Protein AF-A0A2D5MUB4-F1 (afdb_monomer)

Structure (mmCIF, N/CA/C/O backbone):
data_AF-A0A2D5MUB4-F1
#
_entry.id   AF-A0A2D5MUB4-F1
#
loop_
_atom_site.group_PDB
_atom_site.id
_atom_site.type_symbol
_atom_site.label_atom_id
_atom_site.label_alt_id
_atom_site.label_comp_id
_atom_site.label_asym_id
_atom_site.label_entity_id
_atom_site.label_seq_id
_atom_site.pdbx_PDB_ins_code
_atom_site.Cartn_x
_atom_site.Cartn_y
_atom_site.Cartn_z
_atom_site.occupancy
_atom_site.B_iso_or_equiv
_atom_site.auth_seq_id
_atom_site.auth_comp_id
_atom_site.auth_asym_id
_atom_site.auth_atom_id
_atom_site.pdbx_PDB_model_num
ATOM 1 N N . MET A 1 1 ? 11.827 -8.683 -38.350 1.00 37.06 1 MET A N 1
ATOM 2 C CA . MET A 1 1 ? 11.445 -9.407 -37.118 1.00 37.06 1 MET A CA 1
ATOM 3 C C . MET A 1 1 ? 10.575 -8.460 -36.298 1.00 37.06 1 MET A C 1
ATOM 5 O O . MET A 1 1 ? 11.095 -7.556 -35.664 1.00 37.06 1 MET A O 1
ATOM 9 N N . ILE A 1 2 ? 9.251 -8.534 -36.462 1.00 37.62 2 ILE A N 1
ATOM 10 C CA . ILE A 1 2 ? 8.307 -7.579 -35.860 1.00 37.62 2 ILE A CA 1
ATOM 11 C C . ILE A 1 2 ? 7.959 -8.104 -34.466 1.00 37.62 2 ILE A C 1
ATOM 13 O O . ILE A 1 2 ? 7.373 -9.178 -34.342 1.00 37.62 2 ILE A O 1
ATOM 17 N N . TYR A 1 3 ? 8.359 -7.380 -33.420 1.00 41.09 3 TYR A N 1
ATOM 18 C CA . TYR A 1 3 ? 8.029 -7.724 -32.039 1.00 41.09 3 TYR A CA 1
ATOM 19 C C . TYR A 1 3 ? 6.549 -7.395 -31.797 1.00 41.09 3 TYR A C 1
ATOM 21 O O . TYR A 1 3 ? 6.181 -6.265 -31.486 1.00 41.09 3 TYR A O 1
ATOM 29 N N . LEU A 1 4 ? 5.671 -8.375 -32.014 1.00 43.41 4 LEU A N 1
ATOM 30 C CA . LEU A 1 4 ? 4.250 -8.259 -31.696 1.00 43.41 4 LEU A CA 1
ATOM 31 C C . LEU A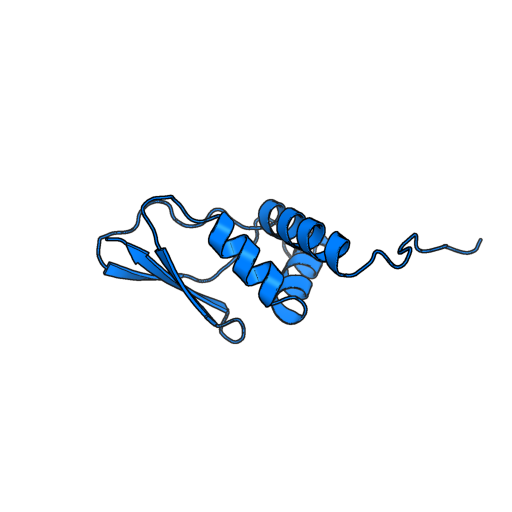 1 4 ? 4.087 -8.332 -30.173 1.00 43.41 4 LEU A C 1
ATOM 33 O O . LEU A 1 4 ? 4.073 -9.414 -29.586 1.00 43.41 4 LEU A O 1
ATOM 37 N N . SER A 1 5 ? 3.983 -7.166 -29.530 1.00 42.88 5 SER A N 1
ATOM 38 C CA . SER A 1 5 ? 3.559 -7.058 -28.133 1.00 42.88 5 SER A CA 1
ATOM 39 C C . SER A 1 5 ? 2.197 -7.737 -27.978 1.00 42.88 5 SER A C 1
ATOM 41 O O . SER A 1 5 ? 1.191 -7.264 -28.508 1.00 42.88 5 SER A O 1
ATOM 43 N N . ARG A 1 6 ? 2.156 -8.864 -27.259 1.00 46.78 6 ARG A N 1
ATOM 44 C CA . ARG A 1 6 ? 0.937 -9.637 -26.963 1.00 46.78 6 ARG A CA 1
ATOM 45 C C . ARG A 1 6 ? 0.032 -8.946 -25.934 1.00 46.78 6 ARG A C 1
ATOM 47 O O . ARG A 1 6 ? -0.610 -9.614 -25.134 1.00 46.78 6 ARG A O 1
ATOM 54 N N . TYR A 1 7 ? -0.052 -7.619 -25.940 1.00 49.62 7 TYR A N 1
ATOM 55 C CA . TYR A 1 7 ? -1.134 -6.915 -25.259 1.00 49.62 7 TYR A CA 1
ATOM 56 C C . TYR A 1 7 ? -2.356 -6.908 -26.182 1.00 49.62 7 TYR A C 1
ATOM 58 O O . TYR A 1 7 ? -2.764 -5.890 -26.739 1.00 49.62 7 TYR A O 1
ATOM 66 N N . THR A 1 8 ? -2.948 -8.089 -26.375 1.00 50.62 8 THR A N 1
ATOM 67 C CA . THR A 1 8 ? -4.348 -8.179 -26.795 1.00 50.62 8 THR A CA 1
ATOM 68 C C . THR A 1 8 ? -5.156 -7.324 -25.831 1.00 50.62 8 THR A C 1
ATOM 70 O O . THR A 1 8 ? -5.000 -7.496 -24.624 1.00 50.62 8 THR A O 1
ATOM 73 N N . LYS A 1 9 ? -5.974 -6.399 -26.349 1.00 50.16 9 LYS A N 1
ATOM 74 C CA . LYS A 1 9 ? -6.883 -5.539 -25.577 1.00 50.16 9 LYS A CA 1
ATOM 75 C C . LYS A 1 9 ? -7.813 -6.406 -24.716 1.00 50.16 9 LYS A C 1
ATOM 77 O O . LYS A 1 9 ? -8.932 -6.718 -25.115 1.00 50.16 9 LYS A O 1
ATOM 82 N N . THR A 1 10 ? -7.346 -6.845 -23.554 1.00 56.84 10 THR A N 1
ATOM 83 C CA . THR A 1 10 ? -8.172 -7.484 -22.540 1.00 56.84 10 THR A CA 1
ATOM 84 C C . THR A 1 10 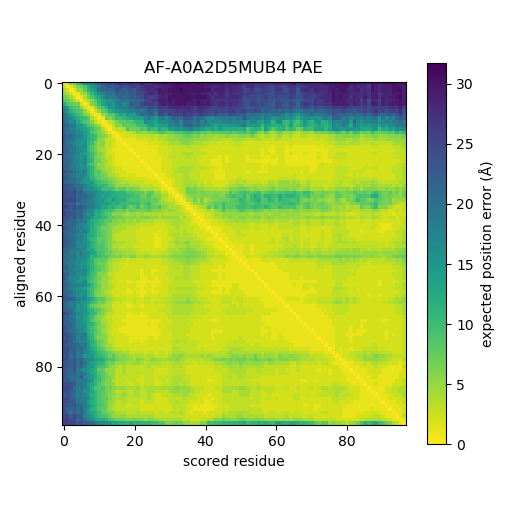? -9.175 -6.439 -22.082 1.00 56.84 10 THR A C 1
ATOM 86 O O . THR A 1 10 ? -8.827 -5.276 -21.868 1.00 56.84 10 THR A O 1
ATOM 89 N N . LYS A 1 11 ? -10.455 -6.820 -21.994 1.00 56.47 11 LYS A N 1
ATOM 90 C CA . LYS A 1 11 ? -11.477 -5.909 -21.466 1.00 56.47 11 LYS A CA 1
ATOM 91 C C . LYS A 1 11 ? -10.989 -5.408 -20.094 1.00 56.47 11 LYS A C 1
ATOM 93 O O . LYS A 1 11 ? -10.487 -6.240 -19.334 1.00 56.47 11 LYS A O 1
ATOM 98 N N . PRO A 1 12 ? -11.146 -4.115 -19.749 1.00 59.66 12 PRO A N 1
ATOM 99 C CA . PRO A 1 12 ? -10.605 -3.533 -18.510 1.00 59.66 12 PRO A CA 1
ATOM 100 C C . PRO A 1 12 ? -10.934 -4.352 -17.250 1.00 59.66 12 PRO A C 1
ATOM 102 O O . PRO A 1 12 ? -10.116 -4.488 -16.346 1.00 59.66 12 PRO A O 1
ATOM 105 N N . GLN A 1 13 ? -12.104 -4.995 -17.261 1.00 62.00 13 GLN A N 1
ATOM 106 C CA . GLN A 1 13 ? -12.613 -5.899 -16.228 1.00 62.00 13 GLN A CA 1
ATOM 107 C C . GLN A 1 13 ? -11.691 -7.100 -15.929 1.00 62.00 13 GLN A C 1
ATOM 109 O O . GLN A 1 13 ? -11.634 -7.550 -14.790 1.00 62.00 13 GLN A O 1
ATOM 114 N N . HIS A 1 14 ? -10.961 -7.614 -16.925 1.00 67.06 14 HIS A N 1
ATOM 115 C CA . HIS A 1 14 ? -10.014 -8.726 -16.764 1.00 67.06 14 HIS A CA 1
ATOM 116 C C . HIS A 1 14 ? -8.589 -8.259 -16.452 1.00 67.06 14 HIS A C 1
ATOM 118 O O . HIS A 1 14 ? -7.821 -9.015 -15.862 1.00 67.06 14 HIS A O 1
ATOM 124 N N . ALA A 1 15 ? -8.229 -7.028 -16.825 1.00 76.94 15 ALA A N 1
ATOM 125 C CA . ALA A 1 15 ? -6.905 -6.473 -16.553 1.00 76.94 15 ALA A CA 1
ATOM 126 C C . ALA A 1 15 ? -6.746 -6.067 -15.078 1.00 76.94 15 ALA A C 1
ATOM 128 O O . ALA A 1 15 ? -5.715 -6.355 -14.475 1.00 76.94 15 ALA A O 1
ATOM 129 N N . ALA A 1 16 ? -7.778 -5.468 -14.473 1.00 85.25 16 ALA A N 1
ATOM 130 C CA . ALA A 1 16 ? -7.715 -4.997 -13.088 1.00 85.25 16 ALA A CA 1
ATOM 131 C C . ALA A 1 16 ? -7.362 -6.104 -12.063 1.00 85.25 16 ALA A C 1
ATOM 133 O O . ALA A 1 16 ? -6.477 -5.876 -11.239 1.00 85.25 16 ALA A O 1
ATOM 134 N N . PRO A 1 17 ? -7.947 -7.321 -12.107 1.00 91.44 17 PRO A N 1
ATOM 135 C CA . PRO A 1 17 ? -7.545 -8.412 -11.213 1.00 91.44 17 PRO A CA 1
ATOM 136 C C . PRO A 1 17 ? -6.077 -8.832 -11.360 1.00 91.44 17 PRO A C 1
ATOM 138 O O . PRO A 1 17 ? -5.438 -9.151 -10.360 1.00 91.44 17 PRO A O 1
ATOM 141 N N . LEU A 1 18 ?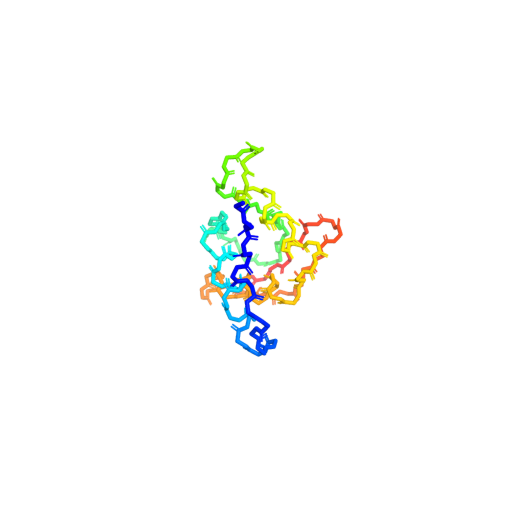 -5.538 -8.813 -12.583 1.00 93.00 18 LEU A N 1
ATOM 142 C CA . LEU A 1 18 ? -4.139 -9.167 -12.846 1.00 93.00 18 LEU A CA 1
ATOM 143 C C . LEU A 1 18 ? -3.185 -8.116 -12.277 1.00 93.00 18 LEU A C 1
ATOM 145 O O . LEU A 1 18 ? -2.184 -8.470 -11.663 1.00 93.00 18 LEU A O 1
ATOM 149 N N . ILE A 1 19 ? -3.530 -6.834 -12.424 1.00 93.75 19 ILE A N 1
ATOM 150 C CA . ILE A 1 19 ? -2.765 -5.724 -11.846 1.00 93.75 19 ILE A CA 1
ATOM 151 C C . ILE A 1 19 ? -2.755 -5.834 -10.318 1.00 93.75 19 ILE A C 1
ATOM 153 O O . ILE A 1 19 ? -1.693 -5.768 -9.710 1.00 93.75 19 ILE A O 1
ATOM 157 N N . VAL A 1 20 ? -3.914 -6.075 -9.692 1.00 96.31 20 VAL A N 1
ATOM 158 C CA . VAL A 1 20 ? -4.006 -6.277 -8.235 1.00 96.31 20 VAL A CA 1
ATOM 159 C C . VAL A 1 20 ? -3.116 -7.438 -7.784 1.00 96.31 20 VAL A C 1
ATOM 161 O O . VAL A 1 20 ? -2.397 -7.303 -6.797 1.00 96.31 20 VAL A O 1
ATOM 164 N N . ALA A 1 21 ? -3.137 -8.566 -8.497 1.00 96.00 21 ALA A N 1
ATOM 165 C CA . ALA A 1 21 ? -2.313 -9.724 -8.162 1.00 96.00 21 ALA A CA 1
ATOM 166 C C . ALA A 1 21 ? -0.804 -9.429 -8.270 1.00 96.00 21 ALA A C 1
ATOM 168 O O . ALA A 1 21 ? -0.071 -9.747 -7.338 1.00 96.00 21 ALA A O 1
ATOM 169 N N . ASP A 1 22 ? -0.355 -8.777 -9.349 1.00 95.94 22 ASP A N 1
ATOM 170 C CA . ASP A 1 22 ? 1.059 -8.412 -9.559 1.00 95.94 22 ASP A CA 1
ATOM 171 C C . ASP A 1 22 ? 1.538 -7.371 -8.526 1.00 95.94 22 ASP A C 1
ATOM 173 O O . ASP A 1 22 ? 2.648 -7.453 -8.006 1.00 95.94 22 ASP A O 1
ATOM 177 N N . ILE A 1 23 ? 0.679 -6.423 -8.128 1.00 96.50 23 ILE A N 1
ATOM 178 C CA . ILE A 1 23 ? 1.003 -5.492 -7.033 1.00 96.50 23 ILE A CA 1
ATOM 179 C C . ILE A 1 23 ? 1.253 -6.266 -5.738 1.00 96.50 23 ILE A C 1
ATOM 181 O O . ILE A 1 23 ? 2.243 -6.000 -5.063 1.00 96.50 23 ILE A O 1
ATOM 185 N N . LYS A 1 24 ? 0.406 -7.248 -5.403 1.00 96.12 24 LYS A N 1
ATOM 186 C CA . LYS A 1 24 ? 0.567 -8.055 -4.182 1.00 96.12 24 LYS A CA 1
ATOM 187 C C . LYS A 1 24 ? 1.860 -8.868 -4.172 1.00 96.12 24 LYS A C 1
ATOM 189 O O . LYS A 1 24 ? 2.441 -9.028 -3.106 1.00 96.12 24 LYS A O 1
ATOM 194 N N . THR A 1 25 ? 2.319 -9.367 -5.322 1.00 96.38 25 THR A N 1
ATOM 195 C CA . THR A 1 25 ? 3.587 -10.115 -5.401 1.00 96.38 25 THR A CA 1
ATOM 196 C C . THR A 1 25 ? 4.812 -9.224 -5.218 1.00 96.38 25 THR A C 1
ATOM 198 O O . THR A 1 25 ? 5.831 -9.685 -4.715 1.00 96.38 25 THR A O 1
ATOM 201 N N . LEU A 1 26 ? 4.710 -7.950 -5.604 1.00 96.44 26 LEU A N 1
ATOM 202 C CA . LEU A 1 26 ? 5.789 -6.967 -5.484 1.00 96.44 26 LEU A CA 1
ATOM 203 C C . LEU A 1 26 ? 5.760 -6.204 -4.152 1.00 96.44 26 LEU A C 1
ATOM 205 O O . LEU A 1 26 ? 6.736 -5.545 -3.793 1.00 96.44 26 LEU A O 1
ATOM 209 N N . LEU A 1 27 ? 4.637 -6.234 -3.436 1.00 96.19 27 LEU A N 1
ATOM 210 C CA . LEU A 1 27 ? 4.427 -5.487 -2.204 1.00 96.19 27 LEU A CA 1
ATOM 211 C C . LEU A 1 27 ? 5.323 -6.025 -1.084 1.00 96.19 27 LEU A C 1
ATOM 213 O O . LEU A 1 27 ? 5.322 -7.218 -0.778 1.00 96.19 27 LEU A O 1
ATOM 217 N N . LYS A 1 28 ? 6.051 -5.127 -0.412 1.00 94.94 28 LYS A N 1
ATOM 218 C CA . LYS A 1 28 ? 6.735 -5.485 0.830 1.00 94.94 28 LYS A CA 1
ATOM 219 C C . LYS A 1 28 ? 5.690 -5.811 1.902 1.00 94.94 28 LYS A C 1
ATOM 221 O O . LYS A 1 28 ? 4.745 -5.032 2.043 1.00 94.94 28 LYS A O 1
ATOM 226 N N . PRO A 1 29 ? 5.854 -6.899 2.680 1.00 90.62 29 PRO A N 1
ATOM 227 C CA . PRO A 1 29 ? 4.929 -7.227 3.757 1.00 90.62 29 PRO A CA 1
ATOM 228 C C . PRO A 1 29 ? 4.657 -6.016 4.649 1.00 90.62 29 PRO A C 1
ATOM 230 O O . PRO A 1 29 ? 5.590 -5.359 5.123 1.00 90.62 29 PRO A O 1
ATOM 233 N N . LEU A 1 30 ? 3.373 -5.713 4.844 1.00 88.44 30 LEU A N 1
ATOM 234 C CA . LEU A 1 30 ? 2.955 -4.652 5.750 1.00 88.44 30 LEU A CA 1
ATOM 235 C C . LEU A 1 30 ? 3.316 -5.055 7.191 1.00 88.44 30 LEU A C 1
ATOM 237 O O . LEU A 1 30 ? 3.370 -6.252 7.490 1.00 88.44 30 LEU A O 1
ATOM 241 N N . PRO A 1 31 ? 3.592 -4.087 8.084 1.00 82.81 31 PRO A N 1
ATOM 242 C CA . PRO A 1 31 ? 3.895 -4.385 9.479 1.00 82.81 31 PRO A CA 1
ATOM 243 C C . PRO A 1 31 ? 2.829 -5.296 10.093 1.00 82.81 31 PRO A C 1
ATOM 245 O O . PRO A 1 31 ? 1.651 -5.151 9.808 1.00 82.81 31 PRO A O 1
ATOM 248 N N . THR A 1 32 ? 3.224 -6.242 10.936 1.00 74.62 32 THR A N 1
ATOM 249 C CA . THR A 1 32 ? 2.286 -7.133 11.648 1.00 74.62 32 THR A CA 1
ATOM 250 C C . THR A 1 32 ? 2.021 -6.663 13.076 1.00 74.62 32 THR A C 1
ATOM 252 O O . THR A 1 32 ? 1.017 -7.020 13.688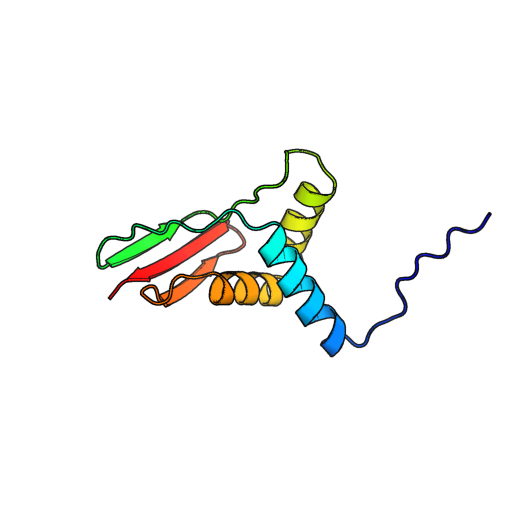 1.00 74.62 32 THR A O 1
ATOM 255 N N . HIS A 1 33 ? 2.914 -5.834 13.616 1.00 76.12 33 HIS A N 1
ATOM 256 C CA . HIS A 1 33 ? 2.853 -5.335 14.982 1.00 76.12 33 HIS A CA 1
ATOM 257 C C . HIS A 1 33 ? 2.334 -3.901 14.997 1.00 76.12 33 HIS A C 1
ATOM 259 O O . HIS A 1 33 ? 3.100 -2.941 14.998 1.00 76.12 33 HIS A O 1
ATOM 265 N N . TYR A 1 34 ? 1.013 -3.767 15.025 1.00 79.19 34 TYR A N 1
ATOM 266 C CA . TYR A 1 34 ? 0.348 -2.504 15.326 1.00 79.19 34 TYR A CA 1
ATOM 267 C C . TYR A 1 34 ? -0.041 -2.485 16.807 1.00 79.19 34 TYR A C 1
ATOM 269 O O . TYR A 1 34 ? -0.584 -3.477 17.315 1.00 79.19 34 TYR A O 1
ATOM 277 N N . SER A 1 35 ? 0.228 -1.376 17.500 1.00 81.12 35 SER A N 1
ATOM 278 C CA . SER A 1 35 ? -0.43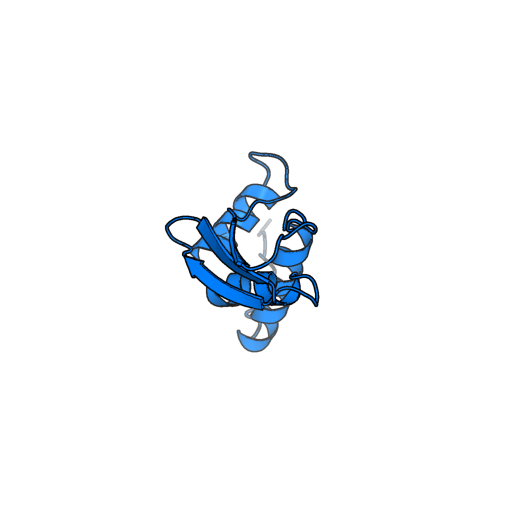3 -1.076 18.776 1.00 81.12 35 SER A CA 1
ATOM 279 C C . SER A 1 35 ? -1.912 -0.716 18.519 1.00 81.12 35 SER A C 1
ATOM 281 O O . SER A 1 35 ? -2.367 -0.735 17.377 1.00 81.12 35 SER A O 1
ATOM 283 N N . ARG A 1 36 ? -2.707 -0.440 19.556 1.00 86.56 36 ARG A N 1
ATOM 284 C CA . ARG A 1 36 ? -4.062 0.105 19.364 1.00 86.56 36 ARG A CA 1
ATOM 285 C C . ARG A 1 36 ? -3.995 1.576 18.967 1.00 86.56 36 ARG A C 1
ATOM 287 O O . ARG A 1 36 ? -3.339 2.348 19.665 1.00 86.56 36 ARG A O 1
ATOM 294 N N . GLY A 1 37 ? -4.728 1.960 17.922 1.00 90.19 37 GLY A N 1
ATOM 295 C CA . GLY A 1 37 ? -4.793 3.345 17.454 1.00 90.19 37 GLY A CA 1
ATOM 296 C C . GLY A 1 37 ? -4.665 3.498 15.941 1.00 90.19 37 GLY A C 1
ATOM 297 O O . GLY A 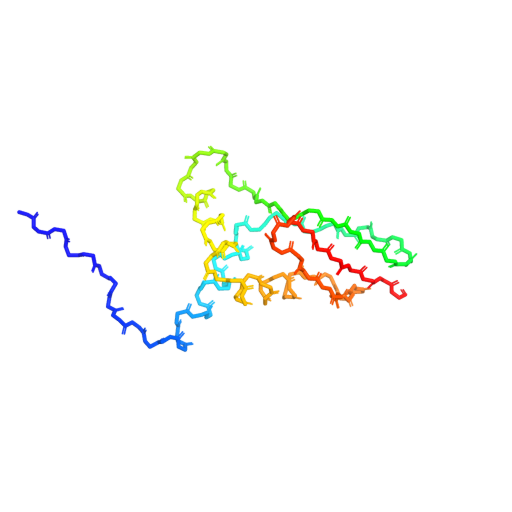1 37 ? -4.826 2.536 15.186 1.00 90.19 37 GLY A O 1
ATOM 298 N N . GLU A 1 38 ? -4.405 4.734 15.516 1.00 91.62 38 GLU A N 1
ATOM 299 C CA . GLU A 1 38 ? -4.154 5.096 14.121 1.00 91.62 38 GLU A CA 1
ATOM 300 C C . GLU A 1 38 ? -2.653 5.059 13.811 1.00 91.62 38 GLU A C 1
ATOM 302 O O . GLU A 1 38 ? -1.827 5.540 14.589 1.00 91.62 38 GLU A O 1
ATOM 307 N N . TYR A 1 39 ? -2.306 4.513 12.647 1.00 89.94 39 TYR A N 1
ATOM 308 C CA . TYR A 1 39 ? -0.935 4.391 12.167 1.00 89.94 39 TYR A CA 1
ATOM 309 C C . TYR A 1 39 ? -0.828 4.882 10.738 1.00 89.94 39 TYR A C 1
ATOM 311 O O . TYR A 1 39 ? -1.707 4.641 9.914 1.00 89.94 39 TYR A O 1
ATOM 319 N N . SER A 1 40 ? 0.296 5.522 10.437 1.00 91.88 40 SER A N 1
ATOM 320 C CA . SER A 1 40 ? 0.664 5.924 9.085 1.00 91.88 40 SER A CA 1
ATOM 321 C C . SER A 1 40 ? 1.956 5.232 8.686 1.00 91.88 40 SER A C 1
ATOM 323 O O . SER A 1 40 ? 2.970 5.392 9.363 1.00 91.88 40 SER A O 1
ATOM 325 N N . VAL A 1 41 ? 1.926 4.476 7.591 1.00 92.19 41 VAL A N 1
ATOM 326 C CA . VAL A 1 41 ? 3.095 3.746 7.087 1.00 92.19 41 VAL A CA 1
ATOM 327 C C . VAL A 1 41 ? 3.310 4.022 5.599 1.00 92.19 41 VAL A C 1
ATOM 329 O O . VAL A 1 41 ? 2.335 4.121 4.850 1.00 92.19 41 VAL A O 1
ATOM 332 N N . PRO A 1 42 ? 4.566 4.154 5.140 1.00 94.56 42 PRO A N 1
ATOM 333 C CA . PRO A 1 42 ? 4.850 4.217 3.718 1.00 94.56 42 PRO A CA 1
ATOM 334 C C . PRO A 1 42 ? 4.721 2.833 3.084 1.00 94.56 42 PRO A C 1
ATOM 336 O O . PRO A 1 42 ? 5.095 1.818 3.679 1.00 94.56 42 PRO A O 1
ATOM 339 N N . VAL A 1 43 ? 4.231 2.788 1.847 1.00 95.06 43 VAL A N 1
ATOM 340 C CA . VAL A 1 43 ? 4.163 1.546 1.075 1.00 95.06 43 VAL A CA 1
ATOM 341 C C . VAL A 1 43 ? 5.463 1.369 0.294 1.00 95.06 43 VAL A C 1
ATOM 343 O O . VAL A 1 43 ? 5.939 2.292 -0.363 1.00 95.06 43 VAL A O 1
ATOM 346 N N . THR A 1 44 ? 6.059 0.180 0.364 1.00 95.56 44 THR A N 1
ATOM 347 C CA . THR A 1 44 ? 7.316 -0.136 -0.333 1.00 95.56 44 THR A CA 1
ATOM 348 C C . THR A 1 44 ? 7.232 -1.491 -1.029 1.00 95.56 44 THR A C 1
ATOM 350 O O . THR A 1 44 ? 6.283 -2.250 -0.826 1.00 95.56 44 THR A O 1
ATOM 353 N N . THR A 1 45 ? 8.217 -1.786 -1.873 1.00 96.56 45 THR A N 1
ATOM 354 C CA . THR A 1 45 ? 8.311 -3.030 -2.644 1.00 96.56 45 THR A CA 1
ATOM 355 C C . THR A 1 45 ? 9.480 -3.887 -2.162 1.00 96.56 45 THR A C 1
ATOM 357 O O . THR A 1 45 ? 10.447 -3.365 -1.605 1.00 96.56 45 THR A O 1
ATOM 360 N N . THR A 1 46 ? 9.379 -5.204 -2.346 1.00 95.00 46 THR A N 1
ATOM 361 C CA . THR A 1 46 ? 10.498 -6.146 -2.184 1.00 95.00 46 THR A CA 1
ATOM 362 C C . THR A 1 46 ? 11.438 -6.172 -3.390 1.00 95.00 46 THR A C 1
ATOM 364 O O . THR A 1 46 ? 12.537 -6.707 -3.268 1.00 95.00 46 THR A O 1
ATOM 367 N N . ALA A 1 47 ? 11.031 -5.604 -4.530 1.00 95.69 47 ALA A N 1
ATOM 368 C CA . ALA A 1 47 ? 11.832 -5.584 -5.746 1.00 95.69 47 ALA A CA 1
ATOM 369 C C . ALA A 1 47 ? 13.117 -4.767 -5.561 1.00 95.69 47 ALA A C 1
ATOM 371 O O . ALA A 1 47 ? 13.107 -3.680 -4.972 1.00 95.69 47 ALA A O 1
ATOM 372 N N . GLU A 1 48 ? 14.219 -5.270 -6.116 1.00 94.75 48 GLU A N 1
ATOM 373 C CA . GLU A 1 48 ? 15.502 -4.574 -6.072 1.00 94.75 48 GLU A CA 1
ATOM 374 C C . GLU A 1 48 ? 15.431 -3.233 -6.821 1.00 94.75 48 GLU A C 1
ATOM 376 O O . GLU A 1 48 ? 14.803 -3.153 -7.888 1.00 94.75 48 GLU A O 1
ATOM 381 N N . PRO A 1 49 ? 16.084 -2.172 -6.312 1.00 94.19 49 PRO A N 1
ATOM 382 C CA . PRO A 1 49 ? 16.116 -0.879 -6.983 1.00 94.19 49 PRO A CA 1
ATOM 383 C C . PRO A 1 49 ? 16.561 -0.984 -8.448 1.00 94.19 49 PRO A C 1
ATOM 385 O O . PRO A 1 49 ? 17.435 -1.770 -8.794 1.00 94.19 49 PRO A O 1
ATOM 388 N N . LEU A 1 50 ? 15.982 -0.141 -9.309 1.00 91.38 50 LEU A N 1
ATOM 389 C CA . LEU A 1 50 ? 16.294 -0.026 -10.747 1.00 91.38 50 LEU A CA 1
ATOM 390 C C . LEU A 1 50 ? 15.906 -1.223 -11.634 1.00 91.38 50 LEU A C 1
ATOM 392 O O . LEU A 1 50 ? 16.033 -1.107 -12.856 1.00 91.38 50 LEU A O 1
ATOM 396 N N . THR A 1 51 ? 15.374 -2.308 -11.071 1.00 96.56 51 THR A N 1
ATOM 397 C CA . THR A 1 51 ? 14.804 -3.420 -11.847 1.00 96.56 51 THR A CA 1
ATOM 398 C C . THR A 1 51 ? 13.498 -3.030 -12.545 1.00 96.56 51 THR A C 1
ATOM 400 O O . THR A 1 51 ? 12.820 -2.062 -12.180 1.00 96.56 51 THR A O 1
ATOM 403 N N . ASP A 1 52 ? 13.103 -3.808 -13.553 1.00 95.62 52 ASP A N 1
ATOM 404 C CA . ASP A 1 52 ? 11.822 -3.603 -14.236 1.00 95.62 52 ASP A CA 1
ATOM 405 C C . ASP A 1 52 ? 10.626 -3.832 -13.308 1.00 95.62 52 ASP A C 1
ATOM 407 O O . ASP A 1 52 ? 9.598 -3.173 -13.455 1.00 95.62 52 ASP A O 1
ATOM 411 N N . GLU A 1 53 ? 10.761 -4.715 -12.321 1.00 95.75 53 GLU A N 1
ATOM 412 C CA . GLU A 1 53 ? 9.758 -4.946 -11.282 1.00 95.75 53 GLU A CA 1
ATOM 413 C C . GLU A 1 53 ? 9.582 -3.722 -10.386 1.00 95.75 53 GLU A C 1
ATOM 415 O O . GLU A 1 53 ? 8.456 -3.265 -10.187 1.00 95.75 53 GLU A O 1
ATOM 420 N N . TYR A 1 54 ? 10.689 -3.122 -9.941 1.00 96.25 54 TYR A N 1
ATOM 421 C CA . TYR A 1 54 ? 10.672 -1.880 -9.173 1.00 96.25 54 TYR A CA 1
ATOM 422 C C . TYR A 1 54 ? 9.993 -0.747 -9.951 1.00 96.25 54 TYR A C 1
ATOM 424 O O . TYR A 1 54 ? 9.092 -0.076 -9.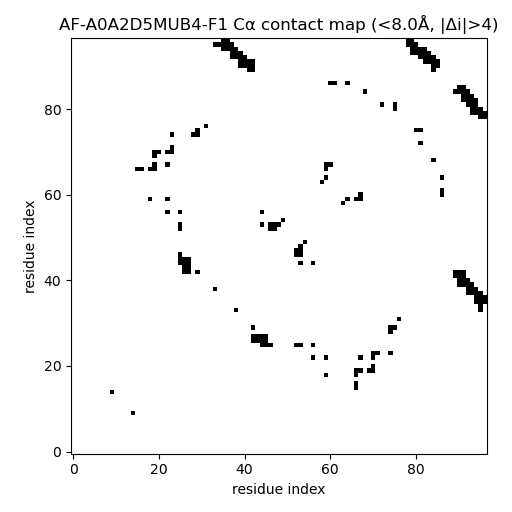445 1.00 96.25 54 TYR A O 1
ATOM 432 N N . ARG A 1 55 ? 10.365 -0.557 -11.223 1.00 96.50 55 ARG A N 1
ATOM 433 C CA . ARG A 1 55 ? 9.735 0.452 -12.094 1.00 96.50 55 ARG A CA 1
ATOM 434 C C . ARG A 1 55 ? 8.250 0.165 -12.309 1.00 96.50 55 ARG A C 1
ATOM 436 O O . ARG A 1 55 ? 7.435 1.086 -12.299 1.00 96.50 55 ARG A O 1
ATOM 443 N N . ARG A 1 56 ? 7.887 -1.107 -12.497 1.00 96.00 56 ARG A N 1
ATOM 444 C CA . ARG A 1 56 ? 6.503 -1.549 -12.702 1.00 96.00 56 ARG A CA 1
ATOM 445 C C . ARG A 1 56 ? 5.643 -1.298 -11.466 1.00 96.00 56 ARG A C 1
ATOM 447 O O . ARG A 1 56 ? 4.540 -0.780 -11.621 1.00 96.00 56 ARG A O 1
ATOM 454 N N . PHE A 1 57 ? 6.160 -1.570 -10.270 1.00 96.81 57 PHE A N 1
ATOM 455 C CA . PHE A 1 57 ? 5.490 -1.269 -9.006 1.00 96.81 57 PHE A CA 1
ATOM 456 C C . PHE A 1 57 ? 5.135 0.220 -8.894 1.00 96.81 57 PHE A C 1
ATOM 458 O O . PHE A 1 57 ? 3.973 0.572 -8.684 1.00 96.81 57 PHE A O 1
ATOM 465 N N . TRP A 1 58 ? 6.108 1.105 -9.130 1.00 96.19 58 TRP A N 1
ATOM 466 C CA . TRP A 1 58 ? 5.873 2.552 -9.071 1.00 96.19 58 TRP A CA 1
ATOM 467 C C . TRP A 1 58 ? 4.991 3.073 -10.209 1.00 96.19 58 TRP A C 1
ATOM 469 O O . TRP A 1 58 ? 4.244 4.035 -10.033 1.00 96.19 58 TRP A O 1
ATOM 479 N N . ARG A 1 59 ? 4.991 2.398 -11.362 1.00 95.62 59 ARG A N 1
ATOM 480 C CA . ARG A 1 59 ? 4.024 2.669 -12.430 1.00 95.62 59 ARG A CA 1
ATOM 481 C C . ARG A 1 59 ? 2.596 2.335 -11.993 1.00 95.62 59 ARG A C 1
ATOM 483 O O . ARG A 1 59 ? 1.685 3.096 -12.309 1.00 95.62 59 ARG A O 1
ATOM 490 N N . TYR A 1 60 ? 2.387 1.230 -11.272 1.00 95.81 60 TYR A N 1
ATOM 491 C CA . TYR A 1 60 ? 1.072 0.895 -10.717 1.00 95.81 60 TYR A CA 1
ATOM 492 C C . TYR A 1 60 ? 0.603 1.910 -9.686 1.00 95.81 60 TYR A C 1
ATOM 494 O O . TYR A 1 60 ? -0.530 2.373 -9.766 1.00 95.81 60 TYR A O 1
ATOM 502 N N . HIS A 1 61 ? 1.500 2.314 -8.792 1.00 94.88 61 HIS A N 1
ATOM 503 C CA . HIS A 1 61 ? 1.248 3.373 -7.824 1.00 94.88 61 HIS A CA 1
ATOM 504 C C . HIS A 1 61 ? 0.733 4.669 -8.484 1.00 94.88 61 HIS A C 1
ATOM 506 O O . HIS A 1 61 ? -0.261 5.235 -8.033 1.00 94.88 61 HIS A O 1
ATOM 512 N N . GLY A 1 62 ? 1.372 5.118 -9.574 1.00 93.81 62 GLY A N 1
ATOM 513 C CA . GLY A 1 62 ? 1.020 6.377 -10.244 1.00 93.81 62 GLY A CA 1
ATOM 514 C C . GLY A 1 62 ? -0.159 6.314 -11.225 1.00 93.81 62 GLY A C 1
ATOM 515 O O . GLY A 1 62 ? -0.870 7.301 -11.372 1.00 93.81 62 GLY A O 1
ATOM 516 N N . HIS A 1 63 ? -0.375 5.186 -11.912 1.00 93.50 63 HIS A N 1
ATOM 517 C CA . HIS A 1 63 ? -1.376 5.094 -12.991 1.00 93.50 63 HIS A CA 1
ATOM 518 C C . HIS A 1 63 ? -2.597 4.230 -12.667 1.00 93.50 63 HIS A C 1
ATOM 520 O O . HIS A 1 63 ? -3.598 4.314 -13.375 1.00 93.50 63 HIS A O 1
ATOM 526 N N . TYR A 1 64 ? -2.520 3.396 -11.632 1.00 93.75 64 TYR A N 1
ATOM 527 C CA . TYR A 1 64 ? -3.539 2.399 -11.299 1.00 93.75 64 TYR A CA 1
ATOM 528 C C . TYR A 1 64 ? -3.894 2.483 -9.812 1.00 93.75 64 TYR A C 1
ATOM 530 O O . TYR A 1 64 ? -3.862 1.497 -9.077 1.00 93.75 64 TYR A O 1
ATOM 538 N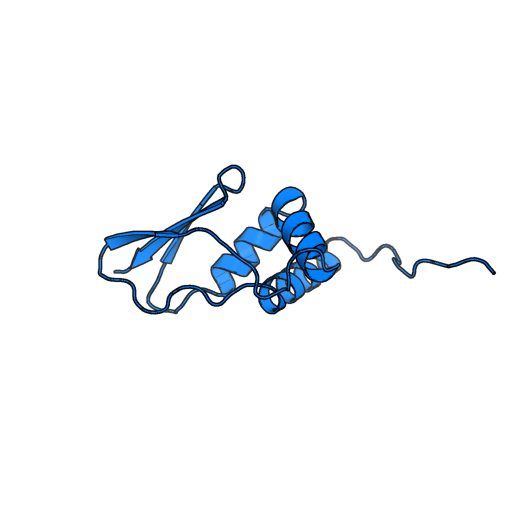 N . THR A 1 65 ? -4.196 3.697 -9.345 1.00 93.12 65 THR A N 1
ATOM 539 C CA . THR A 1 65 ? -4.395 4.013 -7.922 1.00 93.12 65 THR A CA 1
ATOM 540 C C . THR A 1 65 ? -5.506 3.182 -7.275 1.00 93.12 65 THR A C 1
ATOM 542 O O . THR A 1 65 ? -5.380 2.782 -6.117 1.00 93.12 65 THR A O 1
ATOM 545 N N . LEU A 1 66 ? -6.585 2.882 -8.006 1.00 93.75 66 LEU A N 1
ATOM 546 C CA . LEU A 1 66 ? -7.698 2.076 -7.495 1.00 93.75 66 LEU A CA 1
ATOM 547 C C . LEU A 1 66 ? -7.283 0.617 -7.278 1.00 93.75 66 LEU A C 1
ATOM 549 O O . LEU A 1 66 ? -7.527 0.054 -6.211 1.00 93.75 66 LEU A O 1
ATOM 553 N N . GLU A 1 67 ? -6.624 0.011 -8.263 1.00 95.56 67 GLU A N 1
ATOM 554 C CA . GLU A 1 67 ? -6.085 -1.345 -8.178 1.00 95.56 67 GLU A CA 1
ATOM 555 C C . GLU A 1 67 ? -5.020 -1.441 -7.086 1.00 95.56 67 GLU A C 1
ATOM 557 O O . GLU A 1 67 ? -5.019 -2.394 -6.309 1.00 95.56 67 GLU A O 1
ATOM 562 N N . PHE A 1 68 ? -4.164 -0.426 -6.977 1.00 95.81 68 PHE A N 1
ATOM 563 C CA . PHE A 1 68 ? -3.150 -0.334 -5.936 1.00 95.81 68 PHE A CA 1
ATOM 564 C C . PHE A 1 68 ? -3.776 -0.284 -4.545 1.00 95.81 68 PHE A C 1
ATOM 566 O O . PHE A 1 68 ? -3.433 -1.087 -3.680 1.00 95.81 68 PHE A O 1
ATOM 573 N N . THR A 1 69 ? -4.782 0.567 -4.348 1.00 95.75 69 THR A N 1
ATOM 574 C CA . THR A 1 69 ? -5.513 0.657 -3.077 1.00 95.75 69 THR A CA 1
ATOM 575 C C . THR A 1 69 ? -6.209 -0.662 -2.745 1.00 95.75 69 THR A C 1
ATOM 577 O O . THR A 1 69 ? -6.124 -1.151 -1.619 1.00 95.75 69 THR A O 1
ATOM 580 N N . LYS A 1 70 ? -6.833 -1.305 -3.737 1.00 96.19 70 LYS A N 1
ATOM 581 C CA . LYS A 1 70 ? -7.461 -2.621 -3.574 1.00 96.19 70 LYS A CA 1
ATOM 582 C C . LYS A 1 70 ? -6.446 -3.702 -3.191 1.00 96.19 70 LYS A C 1
ATOM 584 O O . LYS A 1 70 ? -6.747 -4.532 -2.335 1.00 96.19 70 LYS A O 1
ATOM 589 N N . ALA A 1 71 ? -5.252 -3.688 -3.781 1.00 96.56 71 ALA A N 1
ATOM 590 C CA . ALA A 1 71 ? -4.169 -4.600 -3.428 1.00 96.56 71 ALA A CA 1
ATOM 591 C C . ALA A 1 71 ? -3.697 -4.390 -1.981 1.00 96.56 71 ALA A C 1
ATOM 593 O O . ALA A 1 71 ? -3.509 -5.374 -1.265 1.00 96.56 71 ALA A O 1
ATOM 594 N N . LEU A 1 72 ? -3.592 -3.136 -1.522 1.00 95.75 72 LEU A N 1
ATOM 595 C CA . LEU A 1 72 ? -3.268 -2.816 -0.127 1.00 95.75 72 LEU A CA 1
ATOM 596 C C . LEU A 1 72 ? -4.333 -3.356 0.825 1.00 95.75 72 LEU A C 1
ATOM 598 O O . LEU A 1 72 ? -4.000 -4.106 1.737 1.00 95.75 72 LEU A O 1
ATOM 602 N N . MET A 1 73 ? -5.612 -3.059 0.572 1.00 94.81 73 MET A N 1
ATOM 603 C CA . MET A 1 73 ? -6.729 -3.541 1.395 1.00 94.81 73 MET A CA 1
ATOM 604 C C . MET A 1 73 ? -6.745 -5.070 1.524 1.00 94.81 73 MET A C 1
ATOM 606 O O . MET A 1 73 ? -7.011 -5.596 2.598 1.00 94.81 73 MET A O 1
ATOM 610 N N . GLN A 1 74 ? -6.437 -5.788 0.440 1.00 94.94 74 GLN A N 1
ATOM 611 C CA . GLN A 1 74 ? -6.378 -7.254 0.425 1.00 94.94 74 GLN A CA 1
ATOM 612 C C . GLN A 1 74 ? -5.116 -7.847 1.065 1.00 94.94 74 GLN A C 1
ATOM 614 O O . GLN A 1 74 ? -5.041 -9.065 1.221 1.00 94.94 74 GLN A O 1
ATOM 619 N N . SER A 1 75 ? -4.114 -7.020 1.357 1.00 94.12 75 SER A N 1
ATOM 620 C CA . SER A 1 75 ? -2.840 -7.442 1.950 1.00 94.12 75 SER A CA 1
ATOM 621 C C . SER A 1 75 ? -2.750 -7.117 3.441 1.00 94.12 75 SER A C 1
ATOM 623 O O . SER A 1 75 ? -1.749 -7.445 4.074 1.00 94.12 75 SER A O 1
ATOM 625 N N . LEU A 1 76 ? -3.772 -6.464 4.003 1.00 91.88 76 LEU A N 1
ATOM 626 C CA . LEU A 1 76 ? -3.807 -6.122 5.419 1.00 91.88 76 LEU A CA 1
ATOM 627 C C . LEU A 1 76 ? -4.075 -7.352 6.302 1.00 91.88 76 LEU A C 1
ATOM 629 O O . LEU A 1 76 ? -4.861 -8.226 5.921 1.00 91.88 76 LEU A O 1
ATOM 633 N N . PRO A 1 77 ? -3.473 -7.404 7.502 1.00 89.19 77 PRO A N 1
ATOM 634 C CA . PRO A 1 77 ? -3.860 -8.348 8.547 1.00 89.19 77 PRO A CA 1
ATOM 635 C C . PRO A 1 77 ? -5.335 -8.198 8.956 1.00 89.19 77 PRO A C 1
ATOM 637 O O . PRO A 1 77 ? -5.911 -7.117 8.853 1.00 89.19 77 PRO A O 1
ATOM 640 N N . GLN A 1 78 ? -5.948 -9.272 9.465 1.00 87.31 78 GLN A N 1
ATOM 641 C CA . GLN A 1 78 ? -7.376 -9.287 9.830 1.00 87.31 78 GLN A CA 1
ATOM 642 C C . GLN A 1 78 ? -7.737 -8.346 10.993 1.00 87.31 78 GLN A C 1
ATOM 644 O O . GLN A 1 78 ? -8.883 -7.912 11.099 1.00 87.31 78 GLN A O 1
ATOM 649 N N . ASP A 1 79 ? -6.782 -8.035 11.869 1.00 89.62 79 ASP A N 1
ATOM 650 C CA . ASP A 1 79 ? -6.951 -7.171 13.043 1.00 89.62 79 ASP A CA 1
ATOM 651 C C . ASP A 1 79 ? -6.768 -5.675 12.731 1.00 89.62 79 ASP A C 1
ATOM 653 O O . ASP A 1 79 ? -6.855 -4.835 13.628 1.00 89.62 79 ASP A O 1
ATOM 657 N N . VAL A 1 80 ? -6.534 -5.327 11.464 1.00 91.19 80 VAL A N 1
ATOM 658 C CA . VAL A 1 80 ? -6.237 -3.964 11.018 1.00 91.19 80 VAL A CA 1
ATOM 659 C C . VAL A 1 80 ? -7.243 -3.535 9.965 1.00 91.19 80 VAL A C 1
ATOM 661 O O . VAL A 1 80 ? -7.532 -4.255 9.011 1.00 91.19 80 VAL A O 1
ATOM 664 N N . LYS A 1 81 ? -7.770 -2.321 10.110 1.00 93.06 81 LYS A N 1
ATOM 665 C CA . LYS A 1 81 ? -8.686 -1.721 9.143 1.00 93.06 81 LYS A CA 1
ATOM 666 C C . LYS A 1 81 ? -7.970 -0.672 8.307 1.00 93.06 81 LYS A C 1
ATOM 668 O O . LYS A 1 81 ? -7.222 0.159 8.820 1.00 93.06 81 LYS A O 1
ATOM 673 N N . PHE A 1 82 ? -8.250 -0.698 7.010 1.00 94.56 82 PHE A N 1
ATOM 674 C CA . PHE A 1 82 ? -7.880 0.366 6.087 1.00 94.56 82 PHE A CA 1
ATOM 675 C C . PHE A 1 82 ? -8.670 1.642 6.408 1.00 94.56 82 PHE A C 1
ATOM 677 O O . PHE A 1 82 ? -9.891 1.572 6.551 1.00 94.56 82 PHE A O 1
ATOM 684 N N . VAL A 1 83 ? -7.992 2.791 6.484 1.00 95.19 83 VAL A N 1
ATOM 685 C CA . VAL A 1 83 ? -8.636 4.108 6.635 1.00 95.19 83 VAL A CA 1
ATOM 686 C C . VAL A 1 83 ? -8.549 4.883 5.326 1.00 95.19 83 VAL A C 1
ATOM 688 O O . VAL A 1 83 ? -9.571 5.233 4.741 1.00 95.19 83 VAL A O 1
ATOM 691 N N . SER A 1 84 ? -7.332 5.137 4.846 1.00 95.25 84 SER A N 1
ATOM 692 C CA . SER A 1 84 ? -7.098 5.892 3.616 1.00 95.25 84 SER A CA 1
ATOM 693 C C . SER A 1 84 ? -5.713 5.618 3.037 1.00 95.25 84 SER A C 1
ATOM 695 O O . SER A 1 84 ? -4.820 5.110 3.719 1.00 95.25 84 SER A O 1
ATOM 697 N N . TYR A 1 85 ? -5.532 5.964 1.762 1.00 96.12 85 TYR A N 1
ATOM 698 C CA . TYR A 1 85 ? -4.230 5.950 1.107 1.00 96.12 85 TYR A CA 1
ATOM 699 C C . TYR A 1 85 ? -4.015 7.240 0.315 1.00 96.12 85 TYR A C 1
ATOM 701 O O . TYR A 1 85 ? -4.763 7.538 -0.616 1.00 96.12 85 TYR A O 1
ATOM 709 N N . ASP A 1 86 ? -2.984 7.994 0.687 1.00 94.56 86 ASP A N 1
ATOM 710 C CA . ASP A 1 86 ? -2.497 9.152 -0.055 1.00 94.56 86 ASP A CA 1
ATOM 711 C C . ASP A 1 86 ? -1.357 8.706 -0.977 1.00 94.56 86 ASP A C 1
ATOM 713 O O . ASP A 1 86 ? -0.223 8.497 -0.543 1.00 94.56 86 ASP A O 1
ATOM 717 N N . HIS A 1 87 ? -1.676 8.540 -2.259 1.00 90.44 87 HIS A N 1
ATOM 718 C CA . HIS A 1 87 ? -0.723 8.117 -3.284 1.00 90.44 87 HIS A CA 1
ATOM 719 C C . HIS A 1 87 ? 0.238 9.235 -3.717 1.00 90.44 87 HIS A C 1
ATOM 721 O O . HIS A 1 87 ? 1.250 8.947 -4.340 1.00 90.44 87 HIS A O 1
ATOM 727 N N . LEU A 1 88 ? -0.031 10.508 -3.415 1.00 93.06 88 LEU A N 1
ATOM 728 C CA . LEU A 1 88 ? 0.912 11.582 -3.747 1.00 93.06 88 LEU A CA 1
ATOM 729 C C . LEU A 1 88 ? 2.064 11.604 -2.742 1.00 93.06 88 LEU A C 1
ATOM 731 O O . LEU A 1 88 ? 3.219 11.774 -3.123 1.00 93.06 88 LEU A O 1
ATOM 735 N N . ASN A 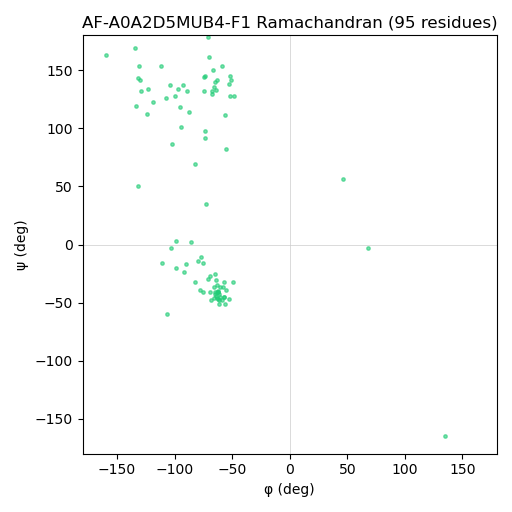1 89 ? 1.743 11.367 -1.469 1.00 94.25 89 ASN A N 1
ATOM 736 C CA . ASN A 1 89 ? 2.715 11.331 -0.376 1.00 94.25 89 ASN A CA 1
ATOM 737 C C . ASN A 1 89 ? 3.142 9.908 0.022 1.00 94.25 89 ASN A C 1
ATOM 739 O O . ASN A 1 89 ? 3.892 9.743 0.983 1.00 94.25 89 ASN A O 1
ATOM 743 N N . ASN A 1 90 ? 2.659 8.883 -0.689 1.00 94.88 90 ASN A N 1
ATOM 744 C CA . ASN A 1 90 ? 2.851 7.467 -0.376 1.00 94.88 90 ASN A CA 1
ATOM 745 C C . ASN A 1 90 ? 2.603 7.149 1.113 1.00 94.88 90 ASN A C 1
ATOM 747 O O . ASN A 1 90 ? 3.469 6.623 1.815 1.00 94.88 90 ASN A O 1
ATOM 751 N N . LYS A 1 91 ? 1.414 7.497 1.605 1.00 95.88 91 LYS A N 1
ATOM 752 C CA . LYS A 1 91 ? 1.046 7.369 3.018 1.00 95.88 91 LYS A CA 1
ATOM 753 C C . LYS A 1 91 ? -0.215 6.525 3.169 1.00 95.88 91 LYS A C 1
ATOM 755 O O . LYS A 1 91 ? -1.301 6.939 2.772 1.00 95.88 91 LYS A O 1
ATOM 760 N N . LEU A 1 92 ? -0.063 5.339 3.754 1.00 95.69 92 LEU A N 1
ATOM 761 C CA . LEU A 1 92 ? -1.156 4.431 4.098 1.00 95.69 92 LEU A CA 1
ATOM 762 C C . LEU A 1 92 ? -1.564 4.637 5.554 1.00 95.69 92 LEU A C 1
ATOM 764 O O . LEU A 1 92 ? -0.759 4.407 6.457 1.00 95.69 92 LEU A O 1
ATOM 768 N N . THR A 1 93 ? -2.816 5.037 5.765 1.00 95.38 93 THR A N 1
ATOM 769 C CA . THR A 1 93 ? -3.407 5.213 7.091 1.00 95.38 93 THR A CA 1
ATOM 770 C C . THR A 1 93 ? -4.251 3.999 7.451 1.00 95.38 93 THR A C 1
ATOM 772 O O . THR A 1 93 ? -5.130 3.576 6.693 1.00 95.38 93 THR A O 1
ATOM 775 N N . LEU A 1 94 ? -3.981 3.443 8.627 1.00 94.75 94 LEU A N 1
ATOM 776 C CA . LEU A 1 94 ? -4.586 2.226 9.154 1.00 94.75 94 LEU A CA 1
ATOM 777 C C . LEU A 1 94 ? -5.065 2.462 10.582 1.00 94.75 94 LEU A C 1
ATOM 779 O O . LEU A 1 94 ? -4.487 3.274 11.301 1.00 94.75 94 LEU A O 1
ATOM 783 N N . ILE A 1 95 ? -6.073 1.710 11.014 1.00 93.75 95 ILE A N 1
ATOM 784 C CA . ILE A 1 95 ? -6.529 1.708 12.403 1.00 93.75 95 ILE A CA 1
ATOM 785 C C . ILE A 1 95 ? -6.616 0.280 12.930 1.00 93.75 95 ILE A C 1
ATOM 787 O O . ILE A 1 95 ? -7.187 -0.599 12.281 1.00 93.75 95 ILE A O 1
ATOM 791 N N . LYS A 1 96 ? -6.058 0.051 14.119 1.00 90.69 96 LYS A N 1
ATOM 792 C CA . LYS A 1 96 ? -6.215 -1.202 14.860 1.00 90.69 96 LYS A CA 1
ATOM 793 C C . LYS A 1 96 ? -7.135 -0.985 16.055 1.00 90.69 96 LYS A C 1
ATOM 795 O O . LYS A 1 96 ? -6.903 -0.076 16.856 1.00 90.69 96 LYS A O 1
ATOM 800 N N . LEU A 1 97 ? -8.176 -1.815 16.127 1.00 81.19 97 LEU A N 1
ATOM 801 C CA . LEU A 1 97 ? -9.198 -1.807 17.182 1.00 81.19 97 LEU A CA 1
ATOM 802 C C . LEU A 1 97 ? -8.741 -2.573 18.438 1.00 81.19 97 LEU A C 1
ATOM 804 O O . LEU A 1 97 ? -7.851 -3.439 18.335 1.00 81.19 97 LEU A O 1
#

Foldseek 3Di:
DDPPDPPPPDPVVVVLVVLLVLLLQFWDQDDPDDDAFKDKDATDGPDDPPDPSRVSNVVCLPPVVVSNVVSVQVRDDPQKAWDDADSVVRITMIGGD

Mean predicted aligned error: 7.03 Å

pLDDT: mean 86.55, std 16.02, range [37.06, 96.81]

Solvent-accessible surface area (backbone atoms only — not comparable to full-atom values): 5936 Å² total; per-residue (Å²): 136,82,86,77,75,85,73,68,86,62,58,67,85,66,45,48,60,54,52,23,51,54,48,53,74,40,43,39,84,68,86,85,84,74,69,80,46,81,47,77,44,70,79,56,58,68,46,58,84,90,36,73,62,35,54,48,52,55,47,35,52,76,74,34,52,69,41,44,51,51,28,50,63,73,61,53,58,92,72,48,42,82,71,50,72,42,72,89,76,43,39,38,34,36,38,28,121

Radius of gyration: 15.34 Å; Cα contacts (8 Å, |Δi|>4): 110; chains: 1; bounding box: 29×22×56 Å

Secondary structure (DSSP, 8-state):
-----------HHHHHHHHHHHHHHHBPPPPS---SEEEEE---BSSPTTSHHHHHHHHHHHH-HHHHHHHHHTTS-TTEEEEEEETTTTEEEEEE-

Nearest PDB structures (foldseek):
  7sza-assembly2_C  TM=3.934E-01  e=4.355E+00  Homo sapiens
  7szb-assembly2_C  TM=3.300E-01  e=2.289E+00  Homo sapiens
  4lmg-assembly1_D  TM=2.220E-01  e=5.634E+00  Saccharomyces cerevisiae S288C

Sequence (97 aa):
MIYLSRYTKTKPQHAAPLIVADIKTLLKPLPTHYSRGEYSVPVTTTAEPLTDEYRRFWRYHGHYTLEFTKALMQSLPQDVKFVSYDHLNNKLTLIKL